Protein AF-A0A662RE71-F1 (afdb_monomer_lite)

Structure (mmCIF, N/CA/C/O backbone):
data_AF-A0A662RE71-F1
#
_entry.id   AF-A0A662RE71-F1
#
loop_
_atom_site.group_PDB
_atom_site.id
_atom_site.type_symbol
_atom_site.label_atom_id
_atom_site.label_alt_id
_atom_site.label_comp_id
_atom_site.label_asym_id
_atom_site.label_entity_id
_a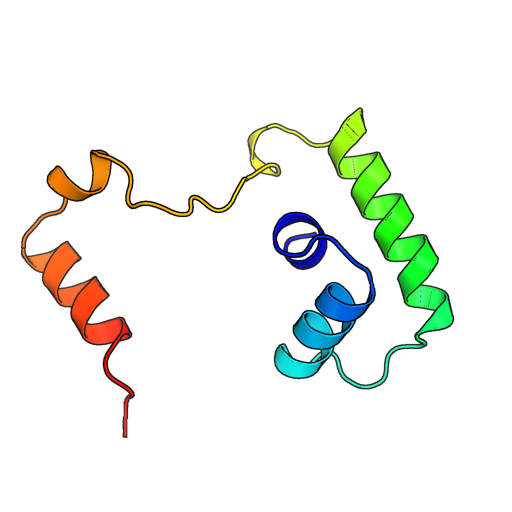tom_site.label_seq_id
_atom_site.pdbx_PDB_ins_code
_atom_site.Cartn_x
_atom_site.Cartn_y
_atom_site.Cartn_z
_atom_site.occupancy
_atom_site.B_iso_or_equiv
_atom_site.auth_seq_id
_atom_site.auth_comp_id
_atom_site.auth_asym_id
_atom_site.auth_atom_id
_atom_site.pdbx_PDB_model_num
ATOM 1 N N . MET A 1 1 ? 2.114 3.614 -5.222 1.00 78.69 1 MET A N 1
ATOM 2 C CA . MET A 1 1 ? 2.422 3.974 -3.819 1.00 78.69 1 MET A CA 1
ATOM 3 C C . MET A 1 1 ? 1.963 2.889 -2.858 1.00 78.69 1 MET A C 1
ATOM 5 O O . MET A 1 1 ? 2.811 2.218 -2.296 1.00 78.69 1 MET A 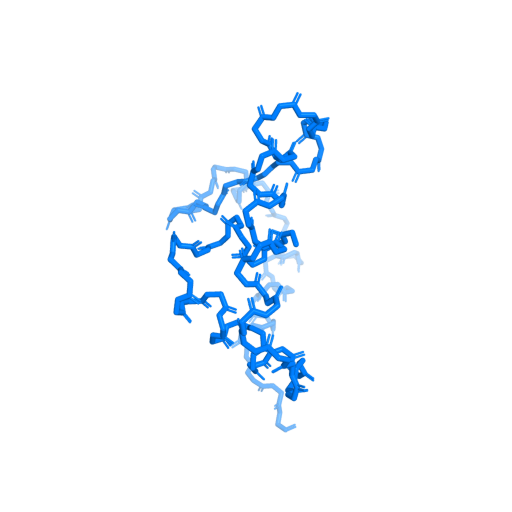O 1
ATOM 9 N N . THR A 1 2 ? 0.655 2.647 -2.740 1.00 88.50 2 THR A N 1
ATOM 10 C CA . THR A 1 2 ? 0.052 1.674 -1.810 1.00 88.50 2 THR A CA 1
ATOM 11 C C . THR A 1 2 ? 0.632 0.262 -1.926 1.00 88.50 2 THR A C 1
ATOM 13 O O . THR A 1 2 ? 1.078 -0.285 -0.928 1.00 88.50 2 THR A O 1
ATOM 16 N N . ALA A 1 3 ? 0.747 -0.290 -3.141 1.00 91.12 3 ALA A N 1
ATOM 17 C CA . ALA A 1 3 ? 1.341 -1.617 -3.349 1.00 91.12 3 ALA A CA 1
ATOM 18 C C . ALA A 1 3 ? 2.772 -1.734 -2.788 1.00 91.12 3 ALA A C 1
ATOM 20 O O . ALA A 1 3 ? 3.117 -2.758 -2.219 1.00 91.12 3 ALA A O 1
ATOM 21 N N . VAL A 1 4 ? 3.578 -0.669 -2.883 1.00 92.19 4 VAL A N 1
ATOM 22 C CA . VAL A 1 4 ? 4.968 -0.641 -2.391 1.00 92.19 4 VAL A CA 1
ATOM 23 C C . VAL A 1 4 ? 5.046 -0.620 -0.859 1.00 92.19 4 VAL A C 1
ATOM 25 O O . VAL A 1 4 ? 6.065 -1.023 -0.312 1.00 92.19 4 VAL A O 1
ATOM 28 N N . GLN A 1 5 ? 3.992 -0.159 -0.177 1.00 93.75 5 GLN A N 1
ATOM 29 C CA . GLN A 1 5 ? 3.910 -0.120 1.291 1.00 93.75 5 GLN A CA 1
ATOM 30 C C . GLN A 1 5 ? 3.250 -1.375 1.890 1.00 93.75 5 GLN A C 1
ATOM 32 O O . GLN A 1 5 ? 3.387 -1.612 3.081 1.00 93.75 5 GLN A O 1
ATOM 37 N N . ILE A 1 6 ? 2.541 -2.178 1.083 1.00 91.12 6 ILE A N 1
ATOM 38 C CA . ILE A 1 6 ? 1.831 -3.388 1.542 1.00 91.12 6 ILE A CA 1
ATOM 39 C C . ILE A 1 6 ? 2.657 -4.661 1.331 1.00 91.12 6 ILE A C 1
ATOM 41 O O . ILE A 1 6 ? 2.521 -5.607 2.101 1.00 91.12 6 ILE A O 1
ATOM 45 N N . VAL A 1 7 ? 3.486 -4.719 0.284 1.00 89.69 7 VAL A N 1
ATOM 46 C CA . VAL A 1 7 ? 4.261 -5.923 -0.048 1.00 89.69 7 VAL A CA 1
ATOM 47 C C . VAL A 1 7 ? 5.760 -5.641 -0.098 1.00 89.69 7 VAL A C 1
ATOM 49 O O . VAL A 1 7 ? 6.211 -4.592 -0.561 1.00 89.69 7 VAL A O 1
ATOM 52 N N . SER A 1 8 ? 6.546 -6.610 0.361 1.00 79.75 8 SER A N 1
ATOM 53 C CA . SER A 1 8 ? 7.984 -6.432 0.583 1.00 79.75 8 SER A CA 1
ATOM 54 C C . SER A 1 8 ? 8.824 -6.568 -0.693 1.00 79.75 8 SER A C 1
ATOM 56 O O . SER A 1 8 ? 9.869 -5.919 -0.828 1.00 79.75 8 SER A O 1
ATOM 58 N N . ASP A 1 9 ? 8.368 -7.370 -1.660 1.00 89.12 9 ASP A N 1
ATOM 59 C CA . ASP A 1 9 ? 9.123 -7.713 -2.866 1.00 89.12 9 ASP A CA 1
ATOM 60 C C . ASP A 1 9 ? 8.396 -7.387 -4.183 1.00 89.12 9 ASP A C 1
ATOM 62 O O . ASP A 1 9 ? 7.194 -7.131 -4.248 1.00 89.12 9 ASP A O 1
ATOM 66 N N . PHE A 1 10 ? 9.168 -7.389 -5.272 1.00 89.81 10 PHE A N 1
ATOM 67 C CA . PHE A 1 10 ? 8.678 -7.034 -6.602 1.00 89.81 10 PHE A CA 1
ATOM 68 C C . PHE A 1 10 ? 7.648 -8.025 -7.159 1.00 89.81 10 PHE A C 1
ATOM 70 O O . PHE A 1 10 ? 6.797 -7.635 -7.954 1.00 89.81 10 PHE A O 1
ATOM 77 N N . SER A 1 11 ? 7.712 -9.300 -6.771 1.00 91.12 11 SER A N 1
ATOM 78 C CA . SER A 1 11 ? 6.720 -10.286 -7.189 1.00 91.12 11 SER A CA 1
ATOM 79 C C . SER A 1 11 ? 5.357 -9.979 -6.577 1.00 91.12 11 SER A C 1
ATOM 81 O O . SER A 1 11 ? 4.376 -9.937 -7.316 1.00 91.12 11 SER A O 1
ATOM 83 N N . GLY A 1 12 ? 5.314 -9.654 -5.283 1.00 93.00 12 GLY A N 1
ATOM 84 C CA . GLY A 1 12 ? 4.088 -9.211 -4.616 1.00 93.00 12 GLY A CA 1
ATOM 85 C C . GLY A 1 12 ? 3.517 -7.929 -5.229 1.00 93.00 12 GLY A C 1
ATOM 86 O O . GLY A 1 12 ? 2.308 -7.809 -5.407 1.00 93.00 12 GLY A O 1
ATOM 87 N N . ILE A 1 13 ? 4.374 -6.987 -5.644 1.00 93.25 13 ILE A N 1
ATOM 88 C CA . ILE A 1 13 ? 3.913 -5.760 -6.317 1.00 93.25 13 ILE A CA 1
ATOM 89 C C . ILE A 1 13 ? 3.198 -6.106 -7.625 1.00 93.25 13 ILE A C 1
ATOM 91 O O . ILE A 1 13 ? 2.130 -5.562 -7.892 1.00 93.25 13 ILE A O 1
ATOM 95 N N . ARG A 1 14 ? 3.759 -7.017 -8.428 1.00 92.00 14 ARG A N 1
ATOM 96 C CA . ARG A 1 14 ? 3.133 -7.461 -9.683 1.00 92.00 14 ARG A CA 1
ATOM 97 C C . ARG A 1 14 ? 1.791 -8.134 -9.437 1.00 92.00 14 ARG A C 1
ATOM 99 O O . ARG A 1 14 ? 0.831 -7.799 -10.113 1.00 92.00 14 ARG A O 1
ATOM 106 N N . GLU A 1 15 ? 1.712 -9.012 -8.441 1.00 92.69 15 GLU A N 1
ATOM 107 C CA . GLU A 1 15 ? 0.458 -9.673 -8.073 1.00 92.69 15 GLU A CA 1
ATOM 108 C C . GLU A 1 15 ? -0.629 -8.656 -7.696 1.00 92.69 15 GLU A C 1
ATOM 110 O O . GLU A 1 15 ? -1.766 -8.750 -8.161 1.00 92.69 15 GLU A O 1
ATOM 115 N N . VAL A 1 16 ? -0.271 -7.641 -6.901 1.00 92.75 16 VAL A N 1
ATOM 116 C CA . VAL A 1 16 ? -1.189 -6.553 -6.545 1.00 92.75 16 VAL A CA 1
ATOM 117 C C . VAL A 1 16 ? -1.630 -5.776 -7.786 1.00 92.75 16 VAL A C 1
ATOM 119 O O . VAL A 1 16 ? -2.814 -5.489 -7.922 1.00 92.75 16 VAL A O 1
ATOM 122 N N . LEU A 1 17 ? -0.718 -5.446 -8.702 1.00 91.75 17 LEU A N 1
ATOM 123 C CA . LEU A 1 17 ? -1.069 -4.738 -9.937 1.00 91.75 17 LEU A CA 1
ATOM 124 C C . LEU A 1 17 ? -2.014 -5.564 -10.819 1.00 91.75 17 LEU A C 1
ATOM 126 O O . LEU A 1 17 ? -3.030 -5.039 -11.278 1.00 91.75 17 LEU A O 1
ATOM 130 N N . ASP A 1 18 ? -1.715 -6.850 -10.999 1.00 92.25 18 ASP A N 1
ATOM 131 C CA . ASP A 1 18 ? -2.490 -7.759 -11.841 1.00 92.25 18 ASP A CA 1
ATOM 132 C C . ASP A 1 18 ? -3.921 -7.921 -11.294 1.00 92.25 18 ASP A C 1
ATOM 134 O O . ASP A 1 18 ? -4.891 -7.736 -12.033 1.00 92.25 18 ASP A O 1
ATOM 138 N N . ARG A 1 19 ? -4.084 -8.166 -9.982 1.00 93.00 19 ARG A N 1
ATOM 139 C CA . ARG A 1 19 ? -5.416 -8.306 -9.355 1.00 93.00 19 ARG A CA 1
ATOM 140 C C . ARG A 1 19 ? -6.194 -6.992 -9.271 1.00 93.00 19 ARG A C 1
ATOM 142 O O . ARG A 1 19 ? -7.417 -7.011 -9.192 1.00 93.00 19 ARG A O 1
ATOM 149 N N . SER A 1 20 ? -5.499 -5.854 -9.264 1.00 91.50 20 SER A N 1
ATOM 150 C CA . SER A 1 20 ? -6.115 -4.523 -9.247 1.00 91.50 20 SER A CA 1
ATOM 151 C C . SER A 1 20 ? -6.512 -4.022 -10.641 1.00 91.50 20 SER A C 1
ATOM 153 O O . SER A 1 20 ? -6.943 -2.880 -10.768 1.00 91.50 20 SER A O 1
ATOM 155 N N . GLY A 1 21 ? -6.388 -4.855 -11.681 1.00 91.00 21 GLY A N 1
ATOM 156 C CA . GLY A 1 21 ? -6.819 -4.521 -13.039 1.00 91.00 21 GLY A CA 1
ATOM 157 C C . GLY A 1 21 ? -5.801 -3.713 -13.846 1.00 91.00 21 GLY A C 1
ATOM 158 O O . GLY A 1 21 ? -6.107 -3.299 -14.960 1.00 91.00 21 GLY A O 1
ATOM 159 N N . TYR A 1 22 ? -4.577 -3.529 -13.342 1.00 87.06 22 TYR A N 1
ATOM 160 C CA . TYR A 1 22 ? -3.490 -2.874 -14.074 1.00 87.06 22 TYR A CA 1
ATOM 161 C C . TYR A 1 22 ? -2.765 -3.848 -15.011 1.00 87.06 22 TYR A C 1
ATOM 163 O O . TYR A 1 22 ? -1.549 -3.801 -15.107 1.00 87.06 22 TYR A O 1
ATOM 171 N N . GLY A 1 23 ? -3.466 -4.752 -15.695 1.00 81.06 23 GLY A N 1
ATOM 172 C CA . GLY A 1 23 ? -2.828 -5.690 -16.625 1.00 81.06 23 GLY A CA 1
ATOM 173 C C . GLY A 1 23 ? -2.129 -4.984 -17.801 1.00 81.06 23 GLY A C 1
ATOM 174 O O . GLY A 1 23 ? -2.541 -3.909 -18.229 1.00 81.06 23 GLY A O 1
ATOM 175 N N . GLY A 1 24 ? -1.075 -5.600 -18.349 1.00 85.00 24 GLY A N 1
ATOM 176 C CA . GLY A 1 24 ? -0.439 -5.149 -19.599 1.00 85.00 24 GLY A CA 1
ATOM 177 C C . GLY A 1 24 ? 0.681 -4.107 -19.466 1.00 85.00 24 GLY A C 1
ATOM 178 O O . GLY A 1 24 ? 1.071 -3.516 -20.470 1.00 85.00 24 GLY A O 1
ATOM 179 N N . TYR A 1 25 ? 1.225 -3.883 -18.267 1.00 86.56 25 TYR A N 1
ATOM 180 C CA . TYR A 1 25 ? 2.429 -3.061 -18.096 1.00 86.56 25 TYR A CA 1
ATOM 181 C C . TYR A 1 25 ? 3.688 -3.764 -18.611 1.00 86.56 25 TYR A C 1
ATOM 183 O O . TYR A 1 25 ? 3.825 -4.989 -18.542 1.00 86.56 25 TYR A O 1
ATOM 191 N N . ASP A 1 26 ? 4.661 -2.961 -19.038 1.00 89.25 26 ASP A N 1
ATOM 192 C CA . ASP A 1 26 ? 6.021 -3.444 -19.226 1.00 89.25 26 ASP A CA 1
ATOM 193 C C . ASP A 1 26 ? 6.673 -3.721 -17.864 1.00 89.25 26 ASP A C 1
ATOM 195 O O . ASP A 1 26 ? 6.894 -2.822 -17.048 1.00 89.25 26 ASP A O 1
ATOM 199 N N . LYS A 1 27 ? 6.979 -4.996 -17.619 1.00 83.94 27 LYS A N 1
ATOM 200 C CA . LYS A 1 27 ? 7.528 -5.479 -16.347 1.00 83.94 27 LYS A CA 1
ATOM 201 C C . LYS A 1 27 ? 8.883 -4.851 -16.039 1.00 83.94 27 LYS A C 1
ATOM 203 O O . LYS A 1 27 ? 9.154 -4.558 -14.873 1.00 83.94 27 LYS A O 1
ATOM 208 N N . GLU A 1 28 ? 9.698 -4.612 -17.062 1.00 86.50 28 GLU A N 1
ATOM 209 C CA . GLU A 1 28 ? 11.024 -4.025 -16.883 1.00 86.50 28 GLU A CA 1
ATOM 210 C C . GLU A 1 28 ? 10.927 -2.542 -16.509 1.00 86.50 28 GLU A C 1
ATOM 212 O O . GLU A 1 28 ? 11.656 -2.086 -15.628 1.00 86.50 28 GLU A O 1
ATOM 217 N N . SER A 1 29 ? 9.945 -1.817 -17.054 1.00 87.44 29 SER A N 1
ATOM 218 C CA . SER A 1 29 ? 9.652 -0.425 -16.685 1.00 87.44 29 SER A CA 1
ATOM 219 C C . SER A 1 29 ? 9.065 -0.255 -15.276 1.00 87.44 29 SER A C 1
ATOM 221 O O . SER A 1 29 ? 9.220 0.806 -14.663 1.00 87.44 29 SER A O 1
ATOM 223 N N . VAL A 1 30 ? 8.418 -1.277 -14.702 1.00 90.81 30 VAL A N 1
ATOM 224 C CA . VAL A 1 30 ? 7.841 -1.167 -13.346 1.00 90.81 30 VAL A CA 1
ATOM 225 C C . VAL A 1 30 ? 8.913 -1.217 -12.259 1.00 90.81 30 VAL A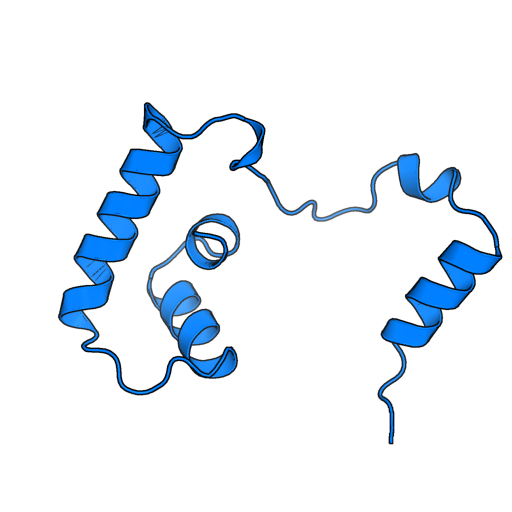 C 1
ATOM 227 O O . VAL A 1 30 ? 8.780 -0.546 -11.236 1.00 90.81 30 VAL A O 1
ATOM 230 N N . ARG A 1 31 ? 10.016 -1.940 -12.470 1.00 91.31 31 ARG A N 1
ATOM 231 C CA . ARG A 1 31 ? 11.111 -2.036 -11.492 1.00 91.31 31 ARG A CA 1
ATOM 232 C C . ARG A 1 31 ? 11.718 -0.675 -11.099 1.00 91.31 31 ARG A C 1
ATOM 234 O O . ARG A 1 31 ? 11.777 -0.405 -9.896 1.00 91.31 31 ARG A O 1
ATOM 241 N N . PRO A 1 32 ? 12.137 0.203 -12.032 1.00 93.44 32 PRO A N 1
ATOM 242 C CA . PRO A 1 32 ? 12.641 1.527 -11.674 1.00 93.44 32 PRO A CA 1
ATOM 243 C C . PRO A 1 32 ? 11.550 2.412 -11.062 1.00 93.44 32 PRO A C 1
ATOM 245 O O . PRO A 1 32 ? 11.834 3.167 -10.136 1.00 93.44 32 PRO A O 1
ATOM 248 N N . CYS A 1 33 ? 10.291 2.278 -11.495 1.00 92.06 33 CYS A N 1
ATOM 249 C CA . CYS A 1 33 ? 9.170 2.997 -10.886 1.00 92.06 33 CYS A CA 1
ATOM 250 C C . CYS A 1 33 ? 9.005 2.635 -9.400 1.00 92.06 33 CYS A C 1
ATOM 252 O O . CYS A 1 33 ? 8.917 3.520 -8.550 1.00 92.06 33 CYS A O 1
ATOM 254 N N . VAL A 1 34 ? 9.060 1.344 -9.060 1.00 93.00 34 VAL A N 1
ATOM 255 C CA . VAL A 1 34 ? 9.024 0.873 -7.667 1.00 93.00 34 VAL A CA 1
ATOM 256 C C . VAL A 1 34 ? 10.172 1.461 -6.852 1.00 93.00 34 VAL A C 1
ATOM 258 O O . VAL A 1 34 ? 9.946 1.911 -5.730 1.00 93.00 34 VAL A O 1
ATOM 261 N N . LEU A 1 35 ? 11.390 1.489 -7.398 1.00 93.62 35 LEU A N 1
ATOM 262 C CA . LEU A 1 35 ? 12.543 2.060 -6.701 1.00 93.62 35 LEU A CA 1
ATOM 263 C C . LEU A 1 35 ? 12.373 3.564 -6.455 1.00 93.62 35 LEU A C 1
ATOM 265 O O . LEU A 1 35 ? 12.611 4.033 -5.344 1.00 93.62 35 LEU A O 1
ATOM 269 N N . ASN A 1 36 ? 11.893 4.306 -7.452 1.00 94.94 36 ASN A N 1
ATOM 270 C CA . ASN A 1 36 ? 11.613 5.735 -7.316 1.00 94.94 36 ASN A CA 1
ATOM 271 C C . ASN A 1 36 ? 10.574 5.998 -6.226 1.00 94.94 36 ASN A C 1
ATOM 273 O O . ASN A 1 36 ? 10.754 6.890 -5.402 1.00 94.94 36 ASN A O 1
ATOM 277 N N . VAL A 1 37 ? 9.519 5.183 -6.179 1.00 94.75 37 VAL A N 1
ATOM 278 C CA . VAL A 1 37 ? 8.500 5.251 -5.130 1.00 94.75 37 VAL A CA 1
ATOM 279 C C . VAL A 1 37 ? 9.091 4.952 -3.751 1.00 94.75 37 VAL A C 1
ATOM 281 O O . VAL A 1 37 ? 8.797 5.684 -2.810 1.00 94.75 37 VAL A O 1
ATOM 284 N N . LYS A 1 38 ? 9.945 3.927 -3.617 1.00 93.69 38 LYS A N 1
ATOM 285 C CA . LYS A 1 38 ? 10.632 3.613 -2.350 1.00 93.69 38 LYS A CA 1
ATOM 286 C C . LYS A 1 38 ? 11.502 4.780 -1.880 1.00 93.69 38 LYS A C 1
ATOM 288 O O . LYS A 1 38 ? 11.396 5.193 -0.730 1.00 93.69 38 LYS A O 1
ATOM 293 N N . ASN A 1 39 ? 12.305 5.350 -2.776 1.00 95.69 39 ASN A N 1
ATOM 294 C CA . ASN A 1 39 ? 13.159 6.496 -2.464 1.00 95.69 39 ASN A CA 1
ATOM 295 C C . ASN A 1 39 ? 12.328 7.729 -2.085 1.00 95.69 39 ASN A C 1
ATOM 297 O O . ASN A 1 39 ? 12.649 8.429 -1.128 1.00 95.69 39 ASN A O 1
ATOM 301 N N . TRP A 1 40 ? 11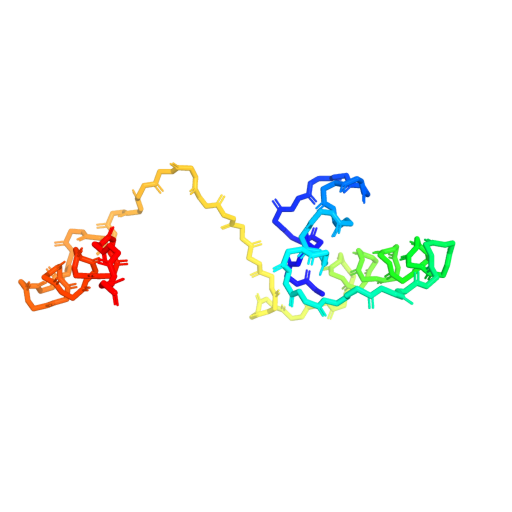.221 7.967 -2.792 1.00 96.56 40 TRP A N 1
ATOM 302 C CA . TRP A 1 40 ? 10.299 9.044 -2.458 1.00 96.56 40 TRP A CA 1
ATOM 303 C C . TRP A 1 40 ? 9.689 8.874 -1.062 1.00 96.56 40 TRP A C 1
ATOM 305 O O . TRP A 1 40 ? 9.704 9.817 -0.274 1.00 96.56 40 TRP A O 1
ATOM 315 N N . LEU A 1 41 ? 9.227 7.663 -0.731 1.00 95.44 41 LEU A N 1
ATOM 316 C CA . LEU A 1 41 ? 8.674 7.331 0.586 1.00 95.44 41 LEU A CA 1
ATOM 317 C C . LEU A 1 41 ? 9.684 7.542 1.718 1.00 95.44 41 LEU A C 1
ATOM 319 O O . LEU A 1 41 ? 9.317 8.054 2.770 1.00 95.44 41 LEU A O 1
ATOM 323 N N . MET A 1 42 ? 10.946 7.185 1.485 1.00 93.69 42 MET A N 1
ATOM 324 C CA . MET A 1 42 ? 12.021 7.295 2.473 1.00 93.69 42 MET A CA 1
ATOM 325 C C . MET A 1 42 ? 12.469 8.736 2.730 1.00 93.69 42 MET A C 1
ATOM 327 O O . MET A 1 42 ? 12.824 9.073 3.855 1.00 93.69 42 MET A O 1
ATOM 331 N N . SER A 1 43 ? 12.513 9.572 1.691 1.00 96.69 43 SER A N 1
ATOM 332 C CA . SER A 1 43 ? 13.237 10.850 1.758 1.00 96.69 43 SER A CA 1
ATOM 333 C C . SER A 1 43 ? 12.359 12.089 1.626 1.00 96.69 43 SER A C 1
ATOM 335 O O . SER A 1 43 ? 12.788 13.168 2.025 1.00 96.69 43 SER A O 1
ATOM 337 N N . TYR A 1 44 ? 11.157 11.963 1.063 1.00 96.88 44 TYR A N 1
ATOM 338 C CA . TYR A 1 44 ? 10.356 13.126 0.667 1.00 96.88 44 TYR A CA 1
ATOM 339 C C . TYR A 1 44 ? 8.882 13.032 1.063 1.00 96.88 44 TYR A C 1
ATOM 341 O O . TYR A 1 44 ? 8.191 14.051 1.067 1.00 96.88 44 TYR A O 1
ATOM 349 N N . ALA A 1 45 ? 8.374 11.838 1.369 1.00 96.12 45 ALA A N 1
ATOM 350 C CA . ALA A 1 45 ? 6.958 11.657 1.637 1.00 96.12 45 ALA A CA 1
ATOM 351 C C . ALA A 1 45 ? 6.516 12.356 2.934 1.00 96.12 45 ALA A C 1
ATOM 353 O O . ALA A 1 45 ? 7.111 12.113 3.995 1.00 96.12 45 ALA A O 1
ATOM 354 N N . PRO A 1 46 ? 5.429 13.150 2.890 1.00 97.12 46 PRO A N 1
ATOM 355 C CA . PRO A 1 46 ? 4.800 13.647 4.106 1.00 97.12 46 PRO A CA 1
ATOM 356 C C . PRO A 1 46 ? 4.276 12.475 4.944 1.00 97.12 46 PRO A C 1
ATOM 358 O O . PRO A 1 46 ? 3.969 11.409 4.404 1.00 97.12 46 PRO A O 1
ATOM 361 N N . ASP A 1 47 ? 4.138 12.676 6.256 1.00 95.62 47 ASP A N 1
ATOM 362 C CA . ASP A 1 47 ? 3.665 11.625 7.171 1.00 95.62 47 ASP A CA 1
ATOM 363 C C . ASP A 1 47 ? 2.293 11.074 6.756 1.00 95.62 47 ASP A C 1
ATOM 365 O O . ASP A 1 47 ? 2.069 9.872 6.815 1.00 95.62 47 ASP A O 1
ATOM 369 N N . SER A 1 48 ? 1.409 11.920 6.216 1.00 95.19 48 SER A N 1
ATOM 370 C CA . SER A 1 48 ? 0.082 11.520 5.726 1.00 95.19 48 SER A CA 1
ATOM 371 C C . SER A 1 48 ? 0.098 10.529 4.554 1.00 95.19 48 SER A C 1
ATOM 373 O O . SER A 1 48 ? -0.927 9.918 4.263 1.00 95.19 48 SER A O 1
ATOM 375 N N . ALA A 1 49 ? 1.230 10.368 3.861 1.00 93.94 49 ALA A N 1
ATOM 376 C CA . ALA A 1 49 ? 1.383 9.415 2.762 1.00 93.94 49 ALA A CA 1
ATOM 377 C C . ALA A 1 49 ? 1.997 8.074 3.203 1.00 93.94 49 ALA A C 1
ATOM 379 O O . ALA A 1 49 ? 1.996 7.116 2.419 1.00 93.94 49 ALA A O 1
ATOM 380 N N . ARG A 1 50 ? 2.540 8.012 4.425 1.00 94.69 50 ARG A N 1
ATOM 381 C CA . ARG A 1 50 ? 3.199 6.835 4.990 1.00 94.69 50 ARG A CA 1
ATOM 382 C C . ARG A 1 50 ? 2.234 6.082 5.897 1.00 94.69 50 ARG A C 1
ATOM 384 O O . ARG A 1 50 ? 1.566 6.679 6.733 1.00 94.69 50 ARG A O 1
ATOM 391 N N . PHE A 1 51 ? 2.166 4.768 5.733 1.00 94.56 51 PHE A N 1
ATOM 392 C CA . PHE A 1 51 ? 1.391 3.906 6.620 1.00 94.56 51 PHE A CA 1
ATOM 393 C C . PHE A 1 51 ? 2.028 2.522 6.715 1.00 94.56 51 PHE A C 1
ATOM 395 O O . PHE A 1 51 ? 2.822 2.130 5.860 1.00 94.56 51 PHE A O 1
ATOM 402 N N . GLU A 1 52 ? 1.625 1.777 7.738 1.00 91.50 52 GLU A N 1
ATOM 403 C CA . GLU A 1 52 ? 2.019 0.392 7.956 1.00 91.50 52 GLU A CA 1
ATOM 404 C C . GLU A 1 52 ? 0.780 -0.442 8.285 1.00 91.50 52 GLU A C 1
ATOM 406 O O . GLU A 1 52 ? -0.073 -0.025 9.076 1.00 91.50 52 GLU A O 1
ATOM 411 N N . VAL A 1 53 ? 0.665 -1.610 7.653 1.00 90.81 53 VAL A N 1
ATOM 412 C CA . VAL A 1 53 ? -0.431 -2.546 7.915 1.00 90.81 53 VAL A CA 1
ATOM 413 C C . VAL A 1 53 ? -0.160 -3.248 9.239 1.00 90.81 53 VAL A C 1
ATOM 415 O O . VAL A 1 53 ? 0.872 -3.889 9.399 1.00 90.81 53 VAL A O 1
ATOM 418 N N . GLN A 1 54 ? -1.096 -3.135 10.177 1.00 92.06 54 GLN A N 1
ATOM 419 C CA . GLN A 1 54 ? -0.998 -3.795 11.475 1.00 92.06 54 GLN A CA 1
ATOM 420 C C . GLN A 1 54 ? -1.498 -5.241 11.377 1.00 92.06 54 GLN A C 1
ATOM 422 O O . GLN A 1 54 ? -2.554 -5.495 10.796 1.00 92.06 54 GLN A O 1
ATOM 427 N N . GLU A 1 55 ? -0.760 -6.186 11.963 1.00 91.75 55 GLU A N 1
ATOM 428 C CA . GLU A 1 55 ? -1.170 -7.600 12.021 1.00 91.75 55 GLU A CA 1
ATOM 429 C C . GLU A 1 55 ? -2.323 -7.833 13.004 1.00 91.75 55 GLU A C 1
ATOM 431 O O . GLU A 1 55 ? -3.086 -8.792 12.876 1.00 91.75 55 GLU A O 1
ATOM 436 N N . THR A 1 56 ? -2.457 -6.952 13.994 1.00 94.38 56 THR A N 1
ATOM 437 C CA . THR A 1 56 ? -3.478 -7.026 15.034 1.00 94.38 56 THR A CA 1
ATOM 438 C C . THR A 1 56 ? -4.374 -5.796 15.007 1.00 94.38 56 THR A C 1
ATOM 440 O O . THR A 1 56 ? -4.005 -4.721 14.532 1.00 94.38 56 THR A O 1
ATOM 443 N N . LEU A 1 57 ? -5.598 -5.967 15.509 1.00 90.88 57 LEU A N 1
ATOM 444 C CA . LEU A 1 57 ? -6.542 -4.864 15.618 1.00 90.88 57 LEU A CA 1
ATOM 445 C C . LEU A 1 57 ? -6.055 -3.865 16.679 1.00 90.88 57 LEU A C 1
ATOM 447 O O . LEU A 1 57 ? -5.744 -4.288 17.796 1.00 90.88 57 LEU A O 1
ATOM 451 N N . PRO A 1 58 ? -6.026 -2.557 16.367 1.00 91.38 58 PRO A N 1
ATOM 452 C CA . PRO A 1 58 ? -5.668 -1.543 17.346 1.00 91.38 58 PRO A CA 1
ATOM 453 C C . PRO A 1 58 ? -6.760 -1.408 18.414 1.00 91.38 58 PRO A C 1
ATOM 455 O O . PRO A 1 58 ? -7.932 -1.717 18.180 1.00 91.38 58 PRO A O 1
ATOM 458 N N . ASP A 1 59 ? -6.389 -0.885 19.583 1.00 93.12 59 ASP A N 1
ATOM 459 C CA . ASP A 1 59 ? -7.320 -0.677 20.699 1.00 93.12 59 ASP A CA 1
ATOM 460 C C . ASP A 1 59 ? -8.498 0.239 20.345 1.00 93.12 59 ASP A C 1
ATOM 462 O O . ASP A 1 59 ? -9.591 0.060 20.884 1.00 93.12 59 ASP A O 1
ATOM 466 N N . ASP A 1 60 ? -8.317 1.149 19.387 1.00 90.19 60 ASP A N 1
ATOM 467 C CA . ASP A 1 60 ? -9.357 2.049 18.882 1.00 90.19 60 ASP A C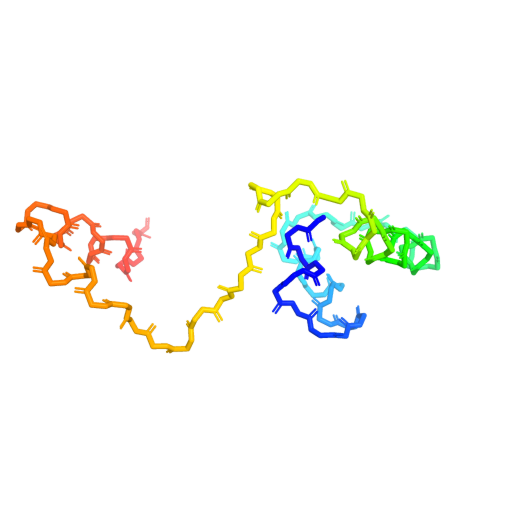A 1
ATOM 468 C C . ASP A 1 60 ? -10.593 1.297 18.371 1.00 90.19 60 ASP A C 1
ATOM 470 O O . ASP A 1 60 ? -11.709 1.812 18.451 1.00 90.19 60 ASP A O 1
ATOM 474 N N . VAL A 1 61 ? -10.445 0.036 17.948 1.00 90.69 61 VAL A N 1
ATOM 475 C CA . VAL A 1 61 ? -11.570 -0.831 17.563 1.00 90.69 61 VAL A CA 1
ATOM 476 C C . VAL A 1 61 ? -12.563 -1.032 18.717 1.00 90.69 61 VAL A C 1
ATOM 478 O O . VAL A 1 61 ? -13.743 -1.302 18.486 1.00 90.69 61 VAL A O 1
ATOM 481 N N . LYS A 1 62 ? -12.144 -0.868 19.978 1.00 91.69 62 LYS A N 1
ATOM 482 C CA . LYS A 1 62 ? -13.032 -0.926 21.154 1.00 91.69 62 LYS A CA 1
ATOM 483 C C . LYS A 1 62 ? -14.019 0.243 21.193 1.00 91.69 62 LYS A C 1
ATOM 485 O O . LYS A 1 62 ? -15.118 0.066 21.706 1.00 91.69 62 LYS A O 1
ATOM 490 N N . SER A 1 63 ? -13.660 1.386 20.609 1.00 95.69 63 SER A N 1
ATOM 491 C CA . SER A 1 63 ? -14.481 2.604 20.580 1.00 95.69 63 SER A CA 1
ATOM 492 C C . SER A 1 63 ? -15.539 2.637 19.471 1.00 95.69 63 SER A C 1
ATOM 494 O O . SER A 1 63 ? -16.359 3.552 19.446 1.00 95.69 63 SER A O 1
ATOM 496 N N . LEU A 1 64 ? -15.547 1.648 18.567 1.00 95.00 64 LEU A N 1
ATOM 497 C CA . LEU A 1 64 ? -16.532 1.572 17.487 1.00 95.00 64 LEU A CA 1
ATOM 498 C C . LEU A 1 64 ? -17.951 1.389 18.032 1.00 95.00 64 LEU A C 1
ATOM 500 O O . LEU A 1 64 ? -18.176 0.509 18.873 1.00 95.00 64 LEU A O 1
ATOM 504 N N . SER A 1 65 ? -18.896 2.159 17.483 1.00 96.62 65 SER A N 1
ATOM 505 C CA . SER A 1 65 ? -20.326 2.002 17.757 1.00 96.62 65 SER A CA 1
ATOM 506 C C . SER A 1 65 ? -20.863 0.681 17.205 1.00 96.62 65 SER A C 1
ATOM 508 O O . SER A 1 65 ? -20.250 0.049 16.334 1.00 96.62 65 SER A O 1
ATOM 510 N N . ASP A 1 66 ? -22.036 0.271 17.681 1.00 95.38 66 ASP A N 1
ATOM 511 C CA . ASP A 1 66 ? -22.693 -0.949 17.212 1.00 95.38 66 ASP A CA 1
ATOM 512 C C . ASP A 1 66 ? -23.011 -0.879 15.709 1.00 95.38 66 ASP A C 1
ATOM 514 O O . ASP A 1 66 ? -22.823 -1.861 14.989 1.00 95.38 66 ASP A O 1
ATOM 518 N N . GLU A 1 67 ? -23.386 0.296 15.195 1.00 95.25 67 GLU A N 1
ATOM 519 C CA . GLU A 1 67 ? -23.627 0.522 13.766 1.00 95.25 67 GLU A CA 1
ATOM 520 C C . GLU A 1 67 ? -22.341 0.397 12.942 1.00 95.25 67 GLU A C 1
ATOM 522 O O . GLU A 1 67 ? -22.345 -0.220 11.876 1.00 95.25 67 GLU A O 1
ATOM 527 N N . GLN A 1 68 ? -21.223 0.944 13.432 1.00 94.69 68 GLN A N 1
ATOM 528 C CA . GLN A 1 68 ? -19.928 0.829 12.755 1.00 94.69 68 GLN A CA 1
ATOM 529 C C . GLN A 1 68 ? -19.454 -0.628 12.717 1.00 94.69 68 GLN A C 1
ATOM 531 O O . GLN A 1 68 ? -18.986 -1.099 11.679 1.00 94.69 68 GLN A O 1
ATOM 536 N N . ARG A 1 69 ? -19.623 -1.366 13.821 1.00 92.94 69 ARG A N 1
ATOM 537 C CA . ARG A 1 69 ? -19.319 -2.804 13.889 1.00 92.94 69 ARG A CA 1
ATOM 538 C C . ARG A 1 69 ? -20.176 -3.597 12.909 1.00 92.94 69 ARG A C 1
ATOM 540 O O . ARG A 1 69 ? -19.635 -4.392 12.143 1.00 92.94 69 ARG A O 1
ATOM 547 N N .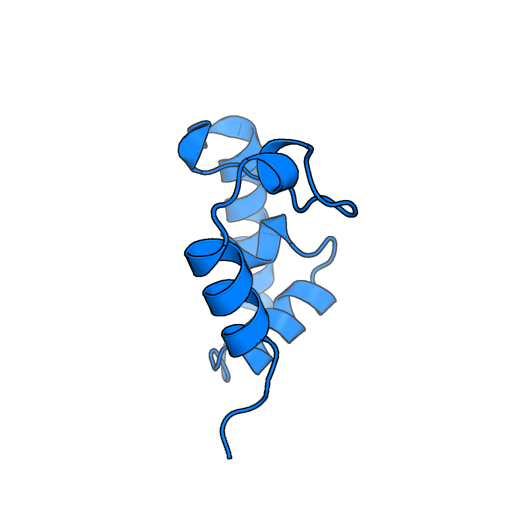 ALA A 1 70 ? -21.486 -3.355 12.899 1.00 92.62 70 ALA A N 1
ATOM 548 C CA . ALA A 1 70 ? -22.408 -4.006 11.976 1.00 92.62 70 ALA A CA 1
ATOM 549 C C . ALA A 1 70 ? -22.046 -3.714 10.510 1.00 92.62 70 ALA A C 1
ATOM 551 O O . ALA A 1 70 ? -22.039 -4.629 9.688 1.00 92.62 70 ALA A O 1
ATOM 552 N N . GLY A 1 71 ? -21.670 -2.469 10.193 1.00 92.81 71 GLY A N 1
ATOM 553 C CA . GLY A 1 71 ? -21.212 -2.075 8.861 1.00 92.81 71 GLY A CA 1
ATOM 554 C C . GLY A 1 71 ? -19.967 -2.840 8.408 1.00 92.81 71 GLY A C 1
ATOM 555 O O . GLY A 1 71 ? -19.949 -3.382 7.305 1.00 92.81 71 GLY A O 1
ATOM 556 N N . ILE A 1 72 ? -18.950 -2.949 9.270 1.00 90.69 72 ILE A N 1
ATOM 557 C CA . ILE A 1 72 ? -17.725 -3.708 8.966 1.00 90.69 72 ILE A CA 1
ATOM 558 C C . ILE A 1 72 ? -18.035 -5.198 8.767 1.00 90.69 72 ILE A C 1
ATOM 560 O O . ILE A 1 72 ? -17.549 -5.793 7.809 1.00 90.69 72 ILE A O 1
ATOM 564 N N . ILE A 1 73 ? -18.877 -5.795 9.620 1.00 89.88 73 ILE A N 1
ATOM 565 C CA . ILE A 1 73 ? -19.303 -7.197 9.472 1.00 89.88 73 ILE A CA 1
ATOM 566 C C . ILE A 1 73 ? -20.005 -7.405 8.125 1.00 89.88 73 ILE A C 1
ATOM 568 O O . ILE A 1 73 ? -19.719 -8.381 7.435 1.00 89.88 73 ILE A O 1
ATOM 572 N N . GLY A 1 74 ? -20.871 -6.473 7.722 1.00 92.06 74 GLY A N 1
ATOM 573 C CA . GLY A 1 74 ? -21.559 -6.515 6.432 1.00 92.06 74 GLY A CA 1
ATOM 574 C C . GLY A 1 74 ? -20.610 -6.509 5.229 1.00 92.06 74 GLY A C 1
ATOM 575 O O . GLY A 1 74 ? -20.879 -7.202 4.253 1.00 92.06 74 GLY A O 1
ATOM 576 N N . LEU A 1 75 ? -19.475 -5.800 5.308 1.00 87.06 75 LEU A N 1
ATOM 577 C CA . LEU A 1 75 ? -18.446 -5.801 4.255 1.00 87.06 75 LEU A CA 1
ATOM 578 C C . LEU A 1 75 ? -17.717 -7.147 4.125 1.00 87.06 75 LEU A C 1
ATOM 580 O O . LEU A 1 75 ? -17.183 -7.452 3.060 1.00 87.06 75 LEU A O 1
ATOM 584 N N . CYS A 1 76 ? -17.676 -7.951 5.190 1.00 76.56 76 CYS A N 1
ATOM 585 C CA . CYS A 1 76 ? -17.047 -9.271 5.173 1.00 76.56 76 CYS A CA 1
ATOM 586 C C . CYS A 1 76 ? -17.940 -10.362 4.563 1.00 76.56 76 CYS A C 1
ATOM 588 O O . CYS A 1 76 ? -17.441 -11.445 4.257 1.00 76.56 76 CYS A O 1
ATOM 590 N N . VAL A 1 77 ? -19.239 -10.104 4.383 1.00 75.31 77 VAL A N 1
ATOM 591 C CA . VAL A 1 77 ? -20.155 -11.053 3.743 1.00 75.31 77 VAL A CA 1
ATOM 592 C C . VAL A 1 77 ? -20.149 -10.793 2.232 1.00 75.31 77 VAL A C 1
ATOM 594 O O . VAL A 1 77 ? -20.455 -9.672 1.815 1.00 75.31 77 VAL A O 1
ATOM 597 N N . PRO A 1 78 ? -19.807 -11.783 1.385 1.00 61.50 78 PRO A N 1
ATOM 598 C CA . PRO A 1 78 ? -19.870 -11.597 -0.059 1.00 61.50 78 PRO A CA 1
ATOM 599 C C . PRO A 1 78 ? -21.305 -11.239 -0.464 1.00 61.50 78 PRO A C 1
ATOM 601 O O . PRO A 1 78 ? -22.250 -11.942 -0.103 1.00 61.50 78 PRO A O 1
ATOM 604 N N . HIS A 1 79 ? -21.471 -10.129 -1.190 1.00 56.50 79 HIS A N 1
ATOM 605 C CA . HIS A 1 79 ? -22.731 -9.850 -1.876 1.00 56.50 79 HIS A CA 1
ATOM 606 C C . HIS A 1 79 ? -22.943 -10.919 -2.965 1.00 56.50 79 HIS A C 1
ATOM 608 O O . HIS A 1 79 ? -21.965 -11.271 -3.632 1.00 56.50 79 HIS A O 1
ATOM 614 N N . PRO A 1 80 ? -24.166 -11.464 -3.107 1.00 53.88 80 PRO A N 1
ATOM 615 C CA . PRO A 1 80 ? -24.488 -12.451 -4.136 1.00 53.88 80 PRO A CA 1
ATOM 616 C C . PRO A 1 80 ? -24.330 -11.901 -5.558 1.00 53.88 80 PRO A C 1
ATOM 618 O O . PRO A 1 80 ? -24.503 -10.673 -5.750 1.00 53.88 80 PRO A O 1
#

Sequence (80 aa):
MTAVQIVSDFSGIREVLDRSGYGGYDKESVRPCVLNVKNWLMSYAPDSARFEVQETLPDDVKSLSDEQRAGIIGLCVPHP

Radius of gyration: 16.9 Å; chains: 1; bounding box: 38×26×41 Å

Secondary structure (DSSP, 8-state):
-HHHHH-SSHHHHHHHHHHTT-TT--HHHHHHHHHHHHHHHHHT--GGG-----SS--GGGGG--HHHHHHHHHHHSPP-

pLDDT: mean 90.09, std 7.84, range [53.88, 97.12]

Foldseek 3Di:
DVQLQADPDLVSSVVVCVVVVVPDDDSVVVVVVSVVVVCCQVPPDDPVVDDHDDPDDDPCVVVDDPVRVVVVVVVVDDDD